Protein AF-A0A7S1KFF2-F1 (afdb_monomer_lite)

Structure (mmCIF, N/CA/C/O backbone):
data_AF-A0A7S1KFF2-F1
#
_entry.id   AF-A0A7S1KFF2-F1
#
loop_
_atom_site.group_PDB
_atom_site.id
_atom_site.type_symbol
_atom_site.label_atom_id
_atom_site.label_alt_id
_atom_site.label_comp_id
_atom_site.label_asym_id
_atom_site.label_entity_id
_atom_site.label_seq_id
_atom_site.pdbx_PDB_ins_code
_atom_site.Cartn_x
_atom_site.Cartn_y
_atom_site.Cartn_z
_atom_site.occupancy
_atom_site.B_iso_or_equiv
_atom_site.auth_seq_id
_atom_site.auth_comp_id
_atom_site.auth_asym_id
_atom_site.auth_atom_id
_atom_site.pdbx_PDB_model_num
ATOM 1 N N . MET A 1 1 ? -18.545 -2.124 16.166 1.00 55.09 1 MET A N 1
ATOM 2 C CA . MET A 1 1 ? -18.840 -0.678 16.087 1.00 55.09 1 MET A CA 1
ATOM 3 C C . MET A 1 1 ? -19.792 -0.501 14.922 1.00 55.09 1 MET A C 1
ATOM 5 O O . MET A 1 1 ? -19.422 -0.905 13.825 1.00 55.09 1 MET A O 1
ATOM 9 N N . ALA A 1 2 ? -21.016 -0.024 15.150 1.00 62.28 2 ALA A N 1
ATOM 10 C CA . ALA A 1 2 ? -21.881 0.356 14.038 1.00 62.28 2 ALA A CA 1
ATOM 11 C C . ALA A 1 2 ? -21.204 1.539 13.339 1.00 62.28 2 ALA A C 1
ATOM 13 O O . ALA A 1 2 ? -20.962 2.574 13.954 1.00 62.28 2 ALA A O 1
ATOM 14 N N . VAL A 1 3 ? -20.771 1.331 12.102 1.00 77.56 3 VAL A N 1
ATOM 15 C CA . VAL A 1 3 ? -20.076 2.357 11.328 1.00 77.56 3 VAL A CA 1
ATOM 16 C C . VAL A 1 3 ? -21.151 3.129 10.590 1.00 77.56 3 VAL A C 1
ATOM 18 O O . VAL A 1 3 ? -21.923 2.531 9.844 1.00 77.56 3 VAL A O 1
ATOM 21 N N . GLY A 1 4 ? -21.218 4.441 10.807 1.00 89.44 4 GLY A N 1
ATOM 22 C CA . GLY A 1 4 ? -22.130 5.287 10.044 1.00 89.44 4 GLY A CA 1
ATOM 23 C C . GLY A 1 4 ? -21.814 5.246 8.539 1.00 89.44 4 GLY A C 1
ATOM 24 O O . GLY A 1 4 ? -20.708 4.849 8.152 1.00 89.44 4 GLY A O 1
ATOM 25 N N . PRO A 1 5 ? -22.734 5.709 7.677 1.00 91.56 5 PRO A N 1
ATOM 26 C CA . PRO A 1 5 ? -22.557 5.696 6.221 1.00 91.56 5 PRO A CA 1
ATOM 27 C C . PRO A 1 5 ? -21.220 6.293 5.752 1.00 91.56 5 PRO A C 1
ATOM 29 O O . PRO A 1 5 ? -20.567 5.745 4.867 1.00 91.56 5 PRO A O 1
ATOM 32 N N . VAL A 1 6 ? -20.759 7.358 6.418 1.00 93.94 6 VAL A N 1
ATOM 33 C CA . VAL A 1 6 ? -19.469 8.017 6.149 1.00 93.94 6 VAL A CA 1
ATOM 34 C C . VAL A 1 6 ? -18.285 7.059 6.313 1.00 93.94 6 VAL A C 1
ATOM 36 O O . VAL A 1 6 ? -17.397 7.021 5.465 1.00 93.94 6 VAL A O 1
ATOM 39 N N . GLY A 1 7 ? -18.266 6.246 7.372 1.00 90.81 7 GLY A N 1
ATOM 40 C CA . GLY A 1 7 ? -17.160 5.318 7.608 1.00 90.81 7 GLY A CA 1
ATOM 41 C C . GLY A 1 7 ? -17.174 4.118 6.657 1.00 90.81 7 GLY A C 1
ATOM 42 O O . GLY A 1 7 ? -16.111 3.592 6.330 1.00 90.81 7 GLY A O 1
ATOM 43 N N . VAL A 1 8 ? -18.350 3.706 6.170 1.00 92.94 8 VAL A N 1
ATOM 44 C CA . VAL A 1 8 ? -18.461 2.680 5.119 1.00 92.94 8 VAL A CA 1
ATOM 45 C C . VAL A 1 8 ? -17.931 3.223 3.793 1.00 92.94 8 VAL A C 1
ATOM 47 O O . VAL A 1 8 ? -17.084 2.583 3.172 1.00 92.94 8 VAL A O 1
ATOM 50 N N . LEU A 1 9 ? -18.350 4.428 3.397 1.00 95.25 9 LEU A N 1
ATOM 51 C CA . LEU A 1 9 ? -17.848 5.091 2.190 1.00 95.25 9 LEU A CA 1
ATOM 52 C C . LEU A 1 9 ? -16.331 5.295 2.238 1.00 95.25 9 LEU A C 1
ATOM 54 O O . LEU A 1 9 ? -15.641 4.978 1.271 1.00 95.25 9 LEU A O 1
ATOM 58 N N . GLY A 1 10 ? -15.798 5.732 3.383 1.00 94.12 10 GLY A N 1
ATOM 59 C CA . GLY A 1 10 ? -14.356 5.880 3.580 1.00 94.12 10 GLY A CA 1
ATOM 60 C C . GLY A 1 10 ? -13.589 4.574 3.350 1.00 94.12 10 GLY A C 1
ATOM 61 O O . GLY A 1 10 ? -12.565 4.580 2.672 1.00 94.12 10 GLY A O 1
ATOM 62 N N . ARG A 1 11 ? -14.108 3.435 3.834 1.00 94.19 11 ARG A N 1
ATOM 63 C CA . ARG A 1 11 ? -13.509 2.111 3.576 1.00 94.19 11 ARG A CA 1
ATOM 64 C C . ARG A 1 11 ? -13.515 1.771 2.096 1.00 94.19 11 ARG A C 1
ATOM 66 O O . ARG A 1 11 ? -12.490 1.340 1.584 1.00 94.19 11 ARG A O 1
ATOM 73 N N . VAL A 1 12 ? -14.645 1.974 1.419 1.00 95.75 12 VAL A N 1
ATOM 74 C CA . VAL A 1 12 ? -14.791 1.660 -0.008 1.00 95.75 12 VAL A CA 1
ATOM 75 C C . VAL A 1 12 ? -13.818 2.489 -0.846 1.00 95.75 12 VAL A C 1
ATOM 77 O O . VAL A 1 12 ? -13.070 1.925 -1.641 1.00 95.75 12 VAL A O 1
ATOM 80 N N . PHE A 1 13 ? -13.760 3.804 -0.634 1.00 95.06 13 PHE A N 1
ATOM 81 C CA . PHE A 1 13 ? -12.833 4.676 -1.363 1.00 95.06 13 PHE A CA 1
ATOM 82 C C . PHE A 1 13 ? -11.371 4.391 -1.042 1.00 95.06 13 PHE A C 1
ATOM 84 O O . PHE A 1 13 ? -10.524 4.478 -1.928 1.00 95.06 13 PHE A O 1
ATOM 91 N N . PHE A 1 14 ? -11.067 4.004 0.194 1.00 95.44 14 PHE A N 1
ATOM 92 C CA . PHE A 1 14 ? -9.719 3.596 0.546 1.00 95.44 14 PHE A CA 1
ATOM 93 C C . PHE A 1 14 ? -9.308 2.316 -0.195 1.00 95.44 14 PHE A C 1
ATOM 95 O O . PHE A 1 14 ? -8.231 2.277 -0.778 1.00 95.44 14 PHE A O 1
ATOM 102 N N . ILE A 1 15 ? -10.156 1.280 -0.226 1.00 96.81 15 ILE A N 1
ATOM 103 C CA . ILE A 1 15 ? -9.784 -0.017 -0.820 1.00 96.81 15 ILE A CA 1
ATOM 104 C C . ILE A 1 15 ? -9.859 -0.043 -2.355 1.00 96.81 15 ILE A C 1
ATOM 106 O O . ILE A 1 15 ? -9.127 -0.808 -2.982 1.00 96.81 15 ILE A O 1
ATOM 110 N N . ILE A 1 16 ? -10.714 0.773 -2.985 1.00 95.88 16 ILE A N 1
ATOM 111 C CA . ILE A 1 16 ? -11.002 0.654 -4.426 1.00 95.88 16 ILE A CA 1
ATOM 112 C C . ILE A 1 16 ? -9.758 0.849 -5.300 1.00 95.88 16 ILE A C 1
ATOM 114 O O . ILE A 1 16 ? -9.568 0.119 -6.272 1.00 95.88 16 ILE A O 1
ATOM 118 N N . ILE A 1 17 ? -8.868 1.775 -4.929 1.00 92.06 17 ILE A N 1
ATOM 119 C CA . ILE A 1 17 ? -7.634 2.039 -5.682 1.00 92.06 17 ILE A CA 1
ATOM 120 C C . ILE A 1 17 ? -6.708 0.818 -5.698 1.00 92.06 17 ILE A C 1
ATOM 122 O O . ILE A 1 17 ? -6.030 0.561 -6.694 1.00 92.06 17 ILE A O 1
ATOM 126 N N . PHE A 1 18 ? -6.715 0.038 -4.618 1.00 94.81 18 PHE A N 1
ATOM 127 C CA . PHE A 1 18 ? -5.899 -1.157 -4.482 1.00 94.81 18 PHE A CA 1
ATOM 128 C C . PHE A 1 18 ? -6.503 -2.323 -5.248 1.00 94.81 18 PHE A C 1
ATOM 130 O O . PHE A 1 18 ? -5.780 -3.004 -5.968 1.00 94.81 18 PHE A O 1
ATOM 137 N N . ILE A 1 19 ? -7.823 -2.511 -5.159 1.00 95.44 19 ILE A N 1
ATOM 138 C CA . ILE A 1 19 ? -8.535 -3.552 -5.908 1.00 95.44 19 ILE A CA 1
ATOM 139 C C . ILE A 1 19 ? -8.348 -3.339 -7.412 1.00 95.44 19 ILE A C 1
ATOM 141 O O . ILE A 1 19 ? -7.907 -4.250 -8.108 1.00 95.44 19 ILE A O 1
ATOM 145 N N . LEU A 1 20 ? -8.609 -2.129 -7.918 1.00 94.69 20 LEU A N 1
ATOM 146 C CA . LEU A 1 20 ? -8.464 -1.820 -9.344 1.00 94.69 20 LEU A CA 1
ATOM 147 C C . LEU A 1 20 ? -7.014 -1.962 -9.820 1.00 94.69 20 LEU A C 1
ATOM 149 O O . LEU A 1 20 ? -6.760 -2.531 -10.884 1.00 94.69 20 LEU A O 1
ATOM 153 N N . GLY A 1 21 ? -6.055 -1.474 -9.026 1.00 90.94 21 GLY A N 1
ATOM 154 C CA . GLY A 1 21 ? -4.633 -1.619 -9.329 1.00 90.94 21 GLY A CA 1
ATOM 155 C C . GLY A 1 21 ? -4.199 -3.084 -9.400 1.00 90.94 21 GLY A C 1
ATOM 156 O O . GLY A 1 21 ? -3.460 -3.464 -10.307 1.00 90.94 21 GLY A O 1
ATOM 157 N N . ASN A 1 22 ? -4.701 -3.908 -8.483 1.00 91.75 22 ASN A N 1
ATOM 158 C CA . ASN A 1 22 ? -4.386 -5.326 -8.382 1.00 91.75 22 ASN A CA 1
ATOM 159 C C . ASN A 1 22 ? -5.016 -6.149 -9.517 1.00 91.75 22 ASN A C 1
ATOM 161 O O . ASN A 1 22 ? -4.310 -6.887 -10.200 1.00 91.75 22 ASN A O 1
ATOM 165 N N . VAL A 1 23 ? -6.302 -5.935 -9.820 1.00 94.12 23 VAL A N 1
ATOM 166 C CA . VAL A 1 23 ? -6.971 -6.560 -10.977 1.00 94.12 23 VAL A CA 1
ATOM 167 C C . VAL A 1 23 ? -6.211 -6.246 -12.264 1.00 94.12 23 VAL A C 1
ATOM 169 O O . VAL A 1 23 ? -5.877 -7.150 -13.028 1.00 94.12 23 VAL A O 1
ATOM 172 N N . ARG A 1 24 ? -5.843 -4.976 -12.477 1.00 92.81 24 ARG A N 1
ATOM 173 C CA . ARG A 1 24 ? -5.031 -4.579 -13.634 1.00 92.81 24 ARG A CA 1
ATOM 174 C C . ARG A 1 24 ? -3.664 -5.266 -13.646 1.00 92.81 24 ARG A C 1
ATOM 176 O O . ARG A 1 24 ? -3.203 -5.630 -14.723 1.00 92.81 24 ARG A O 1
ATOM 183 N N . SER A 1 25 ? -3.020 -5.410 -12.488 1.00 91.12 25 SER A N 1
ATOM 184 C CA . SER A 1 25 ? -1.715 -6.066 -12.350 1.00 91.12 25 SER A CA 1
ATOM 185 C C . SER A 1 25 ? -1.777 -7.528 -12.802 1.00 91.12 25 SER A C 1
ATOM 187 O O . SER A 1 25 ? -0.949 -7.964 -13.600 1.00 91.12 25 SER A O 1
ATOM 189 N N . LEU A 1 26 ? -2.807 -8.257 -12.367 1.00 92.62 26 LEU A N 1
ATOM 190 C CA . LEU A 1 26 ? -3.002 -9.665 -12.711 1.00 92.62 26 LEU A CA 1
ATOM 191 C C . LEU A 1 26 ? -3.427 -9.860 -14.172 1.00 92.62 26 LEU A C 1
ATOM 193 O O . LEU A 1 26 ? -2.918 -10.752 -14.842 1.00 92.62 26 LEU A O 1
ATOM 197 N N . MET A 1 27 ? -4.301 -8.995 -14.699 1.00 95.12 27 MET A N 1
ATOM 198 C CA . MET A 1 27 ? -4.707 -9.049 -16.111 1.00 95.12 27 MET A CA 1
ATOM 199 C C . MET A 1 27 ? -3.561 -8.720 -17.075 1.00 95.12 27 MET A C 1
ATOM 201 O O . MET A 1 27 ? -3.568 -9.165 -18.218 1.00 95.12 27 MET A O 1
ATOM 205 N N . LYS A 1 28 ? -2.586 -7.916 -16.636 1.00 94.06 28 LYS A N 1
ATOM 206 C CA . LYS A 1 28 ? -1.425 -7.497 -17.432 1.00 94.06 28 LYS A CA 1
ATOM 207 C C . LYS A 1 28 ? -0.144 -8.154 -16.928 1.00 94.06 28 LYS A C 1
ATOM 209 O O . LYS A 1 28 ? 0.844 -7.474 -16.672 1.00 94.06 28 LYS A O 1
ATOM 214 N N . TRP A 1 29 ? -0.183 -9.474 -16.791 1.00 92.81 29 TRP A N 1
ATOM 215 C CA . TRP A 1 29 ? 0.863 -10.273 -16.155 1.00 92.81 29 TRP A CA 1
ATOM 216 C C . TRP A 1 29 ? 2.283 -9.987 -16.666 1.00 92.81 29 TRP A C 1
ATOM 218 O O . TRP A 1 29 ? 3.159 -9.661 -15.868 1.00 92.81 29 TRP A O 1
ATOM 228 N N . GLU A 1 30 ? 2.505 -10.026 -17.984 1.00 91.44 30 GLU A N 1
ATOM 229 C CA . GLU A 1 30 ? 3.831 -9.779 -18.577 1.00 91.44 30 GLU A CA 1
ATOM 230 C C . GLU A 1 30 ? 4.365 -8.382 -18.240 1.00 91.44 30 GLU A C 1
ATOM 232 O O . GLU A 1 30 ? 5.521 -8.213 -17.854 1.00 91.44 30 GLU A O 1
ATOM 237 N N . LEU A 1 31 ? 3.497 -7.370 -18.313 1.00 89.88 31 LEU A N 1
ATOM 238 C CA . LEU A 1 31 ? 3.854 -6.002 -17.941 1.00 89.88 31 LEU A CA 1
ATOM 239 C C . LEU A 1 31 ? 4.181 -5.902 -16.449 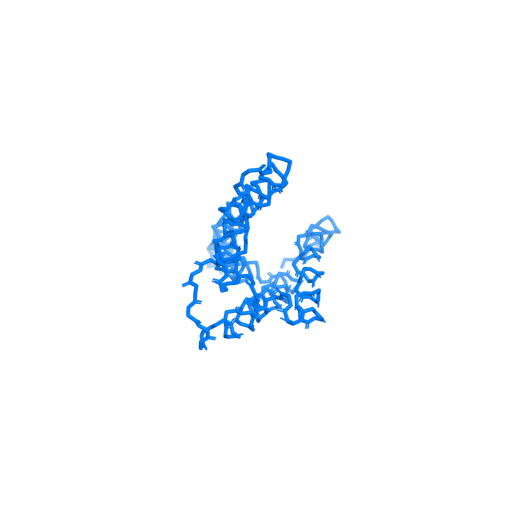1.00 89.88 31 LEU A C 1
ATOM 241 O O . LEU A 1 31 ? 5.101 -5.177 -16.084 1.00 89.88 31 LEU A O 1
ATOM 245 N N . SER A 1 32 ? 3.449 -6.622 -15.603 1.00 92.25 32 SER A N 1
ATOM 246 C CA . SER A 1 32 ? 3.619 -6.604 -14.150 1.00 92.25 32 SER A CA 1
ATOM 247 C C . SER A 1 32 ? 4.892 -7.304 -13.690 1.00 92.25 32 SER A C 1
ATOM 249 O O . SER A 1 32 ? 5.531 -6.796 -12.777 1.00 92.25 32 SER A O 1
ATOM 251 N N . ILE A 1 33 ? 5.299 -8.408 -14.327 1.00 93.25 33 ILE A N 1
ATOM 252 C CA . ILE A 1 33 ? 6.583 -9.076 -14.049 1.00 93.25 33 ILE A CA 1
ATOM 253 C C . ILE A 1 33 ? 7.765 -8.184 -14.430 1.00 93.25 33 ILE A C 1
ATOM 255 O O . ILE A 1 33 ? 8.764 -8.148 -13.717 1.00 93.25 33 ILE A O 1
ATOM 259 N N . ASN A 1 34 ? 7.650 -7.425 -15.520 1.00 90.19 34 ASN A N 1
ATOM 260 C CA . ASN A 1 34 ? 8.737 -6.562 -15.976 1.00 90.19 34 ASN A CA 1
ATOM 261 C C . ASN A 1 34 ? 9.052 -5.413 -15.008 1.00 90.19 34 ASN A C 1
ATOM 263 O O . ASN A 1 34 ? 10.154 -4.875 -15.048 1.00 90.19 34 ASN A O 1
ATOM 267 N N . GLN A 1 35 ? 8.125 -5.025 -14.131 1.00 89.44 35 GLN A N 1
ATOM 268 C CA . GLN A 1 35 ? 8.356 -3.932 -13.181 1.00 89.44 35 GLN A CA 1
ATOM 269 C C . GLN A 1 35 ? 9.400 -4.267 -12.103 1.00 89.44 35 GLN A C 1
ATOM 271 O O . GLN A 1 35 ? 10.415 -3.576 -12.053 1.00 89.44 35 GLN A O 1
ATOM 276 N N . PRO A 1 36 ? 9.245 -5.334 -11.292 1.00 89.75 36 PRO A N 1
ATOM 277 C CA . PRO A 1 36 ? 10.270 -5.718 -10.327 1.00 89.75 36 PRO A CA 1
ATOM 278 C C . PRO A 1 36 ? 11.611 -6.054 -10.997 1.00 89.75 36 PRO A C 1
ATOM 280 O O . PRO A 1 36 ? 12.649 -5.731 -10.426 1.00 89.75 36 PRO A O 1
ATOM 283 N N . LEU A 1 37 ? 11.615 -6.609 -12.217 1.00 90.19 37 LEU A N 1
ATOM 284 C CA . LEU A 1 37 ? 12.852 -6.830 -12.982 1.00 90.19 37 LEU A CA 1
ATOM 285 C C . LEU A 1 37 ? 13.616 -5.521 -13.237 1.00 90.19 37 LEU A C 1
ATOM 287 O O . LEU A 1 37 ? 14.821 -5.457 -13.004 1.00 90.19 37 LEU A O 1
ATOM 291 N N . LYS A 1 38 ? 12.919 -4.452 -13.651 1.00 86.00 38 LYS A N 1
ATOM 292 C CA . LYS A 1 38 ? 13.519 -3.115 -13.830 1.00 86.00 38 LYS A CA 1
ATOM 293 C C . LYS A 1 38 ? 14.058 -2.528 -12.529 1.00 86.00 38 LYS A C 1
ATOM 295 O O . LYS A 1 38 ? 15.011 -1.762 -12.557 1.00 86.00 38 LYS A O 1
ATOM 300 N N . ALA A 1 39 ? 13.466 -2.897 -11.396 1.00 86.00 39 ALA A N 1
ATOM 301 C CA . ALA A 1 39 ? 13.950 -2.515 -10.075 1.00 86.00 39 ALA A CA 1
ATOM 302 C C . ALA A 1 39 ? 15.116 -3.389 -9.566 1.00 86.00 39 ALA A C 1
ATOM 304 O O . ALA A 1 39 ? 15.515 -3.249 -8.412 1.00 86.00 39 ALA A O 1
ATOM 305 N N . GLY A 1 40 ? 15.657 -4.289 -10.396 1.00 86.56 40 GLY A N 1
ATOM 306 C CA . GLY A 1 40 ? 16.805 -5.133 -10.058 1.00 86.56 40 GLY A CA 1
ATOM 307 C C . GLY A 1 40 ? 16.456 -6.412 -9.295 1.00 86.56 40 GLY A C 1
ATOM 308 O O . GLY A 1 40 ? 17.351 -7.068 -8.766 1.00 86.56 40 GLY A O 1
ATOM 309 N N . VAL A 1 41 ? 15.176 -6.789 -9.218 1.00 89.38 41 VAL A N 1
ATOM 310 C CA . VAL A 1 41 ? 14.774 -8.071 -8.625 1.00 89.38 41 VAL A CA 1
ATOM 311 C C . VAL A 1 41 ? 15.199 -9.214 -9.559 1.00 89.38 41 VAL A C 1
ATOM 313 O O . VAL A 1 41 ? 14.870 -9.160 -10.746 1.00 89.38 41 VAL A O 1
ATOM 316 N N . PRO A 1 42 ? 15.866 -10.273 -9.056 1.00 93.44 42 PRO A N 1
ATOM 317 C CA . PRO A 1 42 ? 16.202 -11.437 -9.873 1.00 93.44 42 PRO A CA 1
ATOM 318 C C . PRO A 1 42 ? 14.960 -12.116 -10.460 1.00 93.44 42 PRO A C 1
ATOM 320 O O . PRO A 1 42 ? 13.891 -12.152 -9.839 1.00 93.44 42 PRO A O 1
ATOM 323 N N . ALA A 1 43 ? 15.104 -12.676 -11.662 1.00 94.19 43 ALA A N 1
ATOM 324 C CA . ALA A 1 43 ? 13.973 -13.165 -12.443 1.00 94.19 43 ALA A CA 1
ATOM 325 C C . ALA A 1 43 ? 13.191 -14.291 -11.760 1.00 94.19 43 ALA A C 1
ATOM 327 O O . ALA A 1 43 ? 11.966 -14.329 -11.884 1.00 94.19 43 ALA A O 1
ATOM 328 N N . GLU A 1 44 ? 13.853 -15.142 -10.971 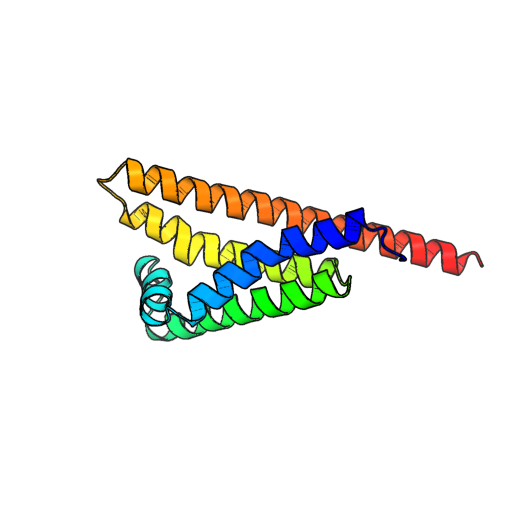1.00 95.19 44 GLU A N 1
ATOM 329 C CA . GLU A 1 44 ? 13.173 -16.184 -10.198 1.00 95.19 44 GLU A CA 1
ATOM 330 C C . GLU A 1 44 ? 12.187 -15.637 -9.146 1.00 95.19 44 GLU A C 1
ATOM 332 O O . GLU A 1 44 ? 11.205 -16.303 -8.819 1.00 95.19 44 GLU A O 1
ATOM 337 N N . TYR A 1 45 ? 12.393 -14.412 -8.642 1.00 94.00 45 TYR A N 1
ATOM 338 C CA . TYR A 1 45 ? 11.561 -13.820 -7.587 1.00 94.00 45 TYR A CA 1
ATOM 339 C C . TYR A 1 45 ? 10.474 -12.881 -8.122 1.00 94.00 45 TYR A C 1
ATOM 341 O O . TYR A 1 45 ? 9.513 -12.590 -7.405 1.00 94.00 45 TYR A O 1
ATOM 349 N N . ALA A 1 46 ? 10.578 -12.414 -9.370 1.00 93.44 46 ALA A N 1
ATOM 350 C CA . ALA A 1 46 ? 9.631 -11.456 -9.942 1.00 93.44 46 ALA A CA 1
ATOM 351 C C . ALA A 1 46 ? 8.162 -11.948 -9.915 1.00 93.44 46 ALA A C 1
ATOM 353 O O . ALA A 1 46 ? 7.306 -11.194 -9.436 1.00 93.44 46 ALA A O 1
ATOM 354 N N . PRO A 1 47 ? 7.834 -13.201 -10.305 1.00 94.81 47 PRO A N 1
ATOM 355 C CA . PRO A 1 47 ? 6.468 -13.721 -10.192 1.00 94.81 47 PRO A CA 1
ATOM 356 C C . PRO A 1 47 ? 5.957 -13.739 -8.746 1.00 94.81 47 PRO A C 1
ATOM 358 O O . PRO A 1 47 ? 4.810 -13.372 -8.484 1.00 94.81 47 PRO A O 1
ATOM 361 N N . ALA A 1 48 ? 6.816 -14.120 -7.795 1.00 95.56 48 ALA A N 1
ATOM 362 C CA . ALA A 1 48 ? 6.463 -14.191 -6.381 1.00 95.56 48 ALA A CA 1
ATOM 363 C C . ALA A 1 48 ? 6.160 -12.804 -5.796 1.00 95.56 48 ALA A C 1
ATOM 365 O O . ALA A 1 48 ? 5.218 -12.669 -5.018 1.00 95.56 48 ALA A O 1
ATOM 366 N N . ILE A 1 49 ? 6.886 -11.759 -6.208 1.00 94.75 49 ILE A N 1
ATOM 367 C CA . ILE A 1 49 ? 6.587 -10.376 -5.806 1.00 94.75 49 ILE A CA 1
ATOM 368 C C . ILE A 1 49 ? 5.226 -9.929 -6.348 1.00 94.75 49 ILE A C 1
ATOM 370 O O . ILE A 1 49 ? 4.426 -9.360 -5.600 1.00 94.75 49 ILE A O 1
ATOM 374 N N . VAL A 1 50 ? 4.928 -10.195 -7.623 1.00 95.06 50 VAL A N 1
ATOM 375 C CA . VAL A 1 50 ? 3.644 -9.804 -8.232 1.00 95.06 50 VAL A CA 1
ATOM 376 C C . VAL A 1 50 ? 2.476 -10.512 -7.539 1.00 95.06 50 VAL A C 1
ATOM 378 O O . VAL A 1 50 ? 1.511 -9.862 -7.140 1.00 95.06 50 VAL A O 1
ATOM 381 N N . VAL A 1 51 ? 2.573 -11.825 -7.317 1.00 95.94 51 VAL A N 1
ATOM 382 C CA . VAL A 1 51 ? 1.524 -12.588 -6.617 1.00 95.94 51 VAL A CA 1
ATOM 383 C C . VAL A 1 51 ? 1.437 -12.191 -5.147 1.00 95.94 51 VAL A C 1
ATOM 385 O O . VAL A 1 51 ? 0.343 -11.985 -4.634 1.00 95.94 51 VAL A O 1
ATOM 388 N N . GLY A 1 52 ? 2.567 -12.034 -4.459 1.00 95.94 52 GLY A N 1
ATOM 389 C CA . GLY A 1 52 ? 2.599 -11.663 -3.046 1.00 95.94 52 GLY A CA 1
ATOM 390 C C . GLY A 1 52 ? 1.970 -10.295 -2.796 1.00 95.94 52 GLY A C 1
ATOM 391 O O . GLY A 1 52 ? 1.140 -10.143 -1.900 1.00 95.94 52 GLY A O 1
ATOM 392 N N . THR A 1 53 ? 2.285 -9.305 -3.635 1.00 95.94 53 THR A N 1
ATOM 393 C CA . THR A 1 53 ? 1.648 -7.981 -3.570 1.00 95.94 53 THR A CA 1
ATOM 394 C C . THR A 1 53 ? 0.158 -8.048 -3.908 1.00 95.94 53 THR A C 1
ATOM 396 O O . THR A 1 53 ? -0.640 -7.388 -3.240 1.00 95.94 53 THR A O 1
ATOM 399 N N . ALA A 1 54 ? -0.247 -8.898 -4.856 1.00 95.81 54 ALA A N 1
ATOM 400 C CA . ALA A 1 54 ? -1.655 -9.140 -5.149 1.00 95.81 54 ALA A CA 1
ATOM 401 C C . ALA A 1 54 ? -2.408 -9.748 -3.953 1.00 95.81 54 ALA A C 1
ATOM 403 O O . ALA A 1 54 ? -3.493 -9.283 -3.598 1.00 95.81 54 ALA A O 1
ATOM 404 N N . VAL A 1 55 ? -1.823 -10.743 -3.286 1.00 97.12 55 VAL A N 1
ATOM 405 C CA . VAL A 1 55 ? -2.406 -11.374 -2.096 1.00 97.12 55 VAL A CA 1
ATOM 406 C C . VAL A 1 55 ? -2.518 -10.368 -0.951 1.00 97.12 55 VAL A C 1
ATOM 408 O O . VAL A 1 55 ? -3.585 -10.249 -0.352 1.00 97.12 55 VAL A O 1
ATOM 411 N N . LEU A 1 56 ? -1.466 -9.587 -0.682 1.00 97.81 56 LEU A N 1
ATOM 412 C CA . LEU A 1 56 ? -1.480 -8.558 0.363 1.00 97.81 56 LEU A CA 1
ATOM 413 C C . LEU A 1 56 ? -2.564 -7.503 0.121 1.00 97.81 56 LEU A C 1
ATOM 415 O O . LEU A 1 56 ? -3.310 -7.171 1.041 1.00 97.81 56 LEU A O 1
ATOM 419 N N . ALA A 1 57 ? -2.687 -6.996 -1.109 1.00 97.12 57 ALA A N 1
ATOM 420 C CA . ALA A 1 57 ? -3.709 -6.010 -1.446 1.00 97.12 57 ALA A CA 1
ATOM 421 C C . ALA A 1 57 ? -5.130 -6.589 -1.340 1.00 97.12 57 ALA A C 1
ATOM 423 O O . ALA A 1 57 ? -6.043 -5.907 -0.869 1.00 97.12 57 ALA A O 1
ATOM 424 N N . PHE A 1 58 ? -5.328 -7.848 -1.737 1.00 96.69 58 PHE A N 1
ATOM 425 C CA . PHE A 1 58 ? -6.624 -8.516 -1.632 1.00 96.69 58 PHE A CA 1
ATOM 426 C C . PHE A 1 58 ? -7.025 -8.773 -0.173 1.00 96.69 58 PHE A C 1
ATOM 428 O O . PHE A 1 58 ? -8.107 -8.364 0.249 1.00 96.69 58 PHE A O 1
ATOM 435 N N . LEU A 1 59 ? -6.137 -9.367 0.631 1.00 97.81 59 LEU A N 1
ATOM 436 C CA . LEU A 1 59 ? -6.382 -9.595 2.058 1.00 97.81 59 LEU A CA 1
ATOM 437 C C . LEU A 1 59 ? -6.578 -8.274 2.811 1.00 97.81 59 LEU A C 1
ATOM 439 O O . LEU A 1 59 ? -7.515 -8.150 3.599 1.00 97.81 59 LEU A O 1
ATOM 443 N N . GLY A 1 60 ? -5.763 -7.260 2.506 1.00 97.75 60 GLY A N 1
ATOM 444 C CA . GLY A 1 60 ? -5.915 -5.911 3.045 1.00 97.75 60 GLY A CA 1
ATOM 445 C C . GLY A 1 60 ? -7.292 -5.314 2.745 1.00 97.75 60 GLY A C 1
ATOM 446 O O . GLY A 1 60 ? -7.949 -4.788 3.648 1.00 97.75 60 GLY A O 1
ATOM 447 N N . SER A 1 61 ? -7.767 -5.466 1.503 1.00 97.25 61 SER A N 1
ATOM 448 C CA . SER A 1 61 ? -9.104 -5.031 1.075 1.00 97.25 61 SER A CA 1
ATOM 449 C C . SER A 1 61 ? -10.206 -5.701 1.887 1.00 97.25 61 SER A C 1
ATOM 451 O O . SER A 1 61 ? -11.076 -5.012 2.420 1.00 97.25 61 SER A O 1
ATOM 453 N N . LEU A 1 62 ? -10.157 -7.031 2.013 1.00 96.94 62 LEU A N 1
ATOM 454 C CA . LEU A 1 62 ? -11.154 -7.802 2.754 1.00 96.94 62 LEU A CA 1
ATOM 455 C C . LEU A 1 62 ? -11.177 -7.417 4.234 1.00 96.94 62 LEU A C 1
ATOM 457 O O . LEU A 1 62 ? -12.246 -7.159 4.787 1.00 96.94 62 LEU A O 1
ATOM 461 N N . CYS A 1 63 ? -10.008 -7.315 4.870 1.00 97.06 63 CYS A N 1
ATOM 462 C CA . CYS A 1 63 ? -9.911 -6.906 6.266 1.00 97.06 63 CYS A CA 1
ATOM 463 C C . CYS A 1 63 ? -10.560 -5.536 6.495 1.00 97.06 63 CYS A C 1
ATOM 465 O O . CYS A 1 63 ? -11.407 -5.410 7.378 1.00 97.06 63 CYS A O 1
ATOM 467 N N . ILE A 1 64 ? -10.222 -4.523 5.691 1.00 96.19 64 ILE A N 1
ATOM 468 C CA . ILE A 1 64 ? -10.789 -3.175 5.854 1.00 96.19 64 ILE A CA 1
ATOM 469 C C . ILE A 1 64 ? -12.291 -3.155 5.566 1.00 96.19 64 ILE A C 1
ATOM 471 O O . ILE A 1 64 ? -13.043 -2.534 6.323 1.00 96.19 64 ILE A O 1
ATOM 475 N N . LEU A 1 65 ? -12.746 -3.867 4.531 1.00 94.62 65 LEU A N 1
ATOM 476 C CA . LEU A 1 65 ? -14.161 -3.954 4.174 1.00 94.62 65 LEU A CA 1
ATOM 477 C C . LEU A 1 65 ? -15.000 -4.506 5.338 1.00 94.62 65 LEU A C 1
ATOM 479 O O . LEU A 1 65 ? -15.982 -3.881 5.743 1.00 94.62 65 LEU A O 1
ATOM 483 N N . PHE A 1 66 ? -14.548 -5.601 5.959 1.00 93.31 66 PHE A N 1
ATOM 484 C CA . PHE A 1 66 ? -15.199 -6.212 7.125 1.00 93.31 66 PHE A CA 1
ATOM 485 C C . PHE A 1 66 ? -14.870 -5.523 8.463 1.00 93.31 66 PHE A C 1
ATOM 487 O O . PHE A 1 66 ? -15.280 -5.982 9.529 1.00 93.31 66 PHE A O 1
ATOM 494 N N . GLY A 1 67 ? -14.162 -4.390 8.439 1.00 90.88 67 GLY A N 1
ATOM 495 C CA . GLY A 1 67 ? -13.897 -3.558 9.614 1.00 90.88 67 GLY A CA 1
ATOM 496 C C . GLY A 1 67 ? -12.733 -3.998 10.496 1.00 90.88 67 GLY A C 1
ATOM 497 O O . GLY A 1 67 ? -12.559 -3.452 11.583 1.00 90.88 67 GLY A O 1
ATOM 498 N N . GLN A 1 68 ? -11.907 -4.930 10.033 1.00 94.00 68 GLN A N 1
ATOM 499 C CA . GLN A 1 68 ? -10.629 -5.275 10.645 1.00 94.00 68 GLN A CA 1
ATOM 500 C C . GLN A 1 68 ? -9.546 -4.287 10.184 1.00 94.00 68 GLN A C 1
ATOM 502 O O . GLN A 1 68 ? -8.684 -4.612 9.366 1.00 94.00 68 GLN A O 1
ATOM 507 N N . MET A 1 69 ? -9.599 -3.062 10.719 1.00 94.00 69 MET A N 1
ATOM 508 C CA . MET A 1 69 ? -8.736 -1.957 10.279 1.00 94.00 69 MET A CA 1
ATOM 509 C C . MET A 1 69 ? -7.248 -2.232 10.484 1.00 94.00 69 MET A C 1
ATOM 511 O O . MET A 1 69 ? -6.482 -2.116 9.535 1.00 94.00 69 MET A O 1
ATOM 515 N N . LYS A 1 70 ? -6.830 -2.647 11.686 1.00 95.62 70 LYS A N 1
ATOM 516 C CA . LYS A 1 70 ? -5.415 -2.905 11.987 1.00 95.62 70 LYS A CA 1
ATOM 517 C C . LYS A 1 70 ? -4.745 -3.933 11.060 1.00 95.62 70 LYS A C 1
ATOM 519 O O . LYS A 1 70 ? -3.739 -3.579 10.449 1.00 95.62 70 LYS A O 1
ATOM 524 N N . PRO A 1 71 ? -5.233 -5.185 10.932 1.00 96.75 71 PRO A N 1
ATOM 525 C CA . PRO A 1 71 ? -4.579 -6.158 10.056 1.00 96.75 71 PRO A CA 1
ATOM 526 C C . PRO A 1 71 ? -4.672 -5.756 8.579 1.00 96.75 71 PRO A C 1
ATOM 528 O O . PRO A 1 71 ? -3.716 -5.966 7.836 1.00 96.75 71 PRO A O 1
ATOM 531 N N . GLY A 1 72 ? -5.770 -5.116 8.160 1.00 97.12 72 GLY A N 1
ATOM 532 C CA . GLY A 1 72 ? -5.913 -4.638 6.788 1.00 97.12 72 GLY A CA 1
ATOM 533 C C . GLY A 1 72 ? -4.916 -3.534 6.437 1.00 97.12 72 GLY A C 1
ATOM 534 O O . GLY A 1 72 ? -4.229 -3.617 5.421 1.00 97.12 72 GLY A O 1
ATOM 535 N N . ALA A 1 73 ? -4.769 -2.543 7.318 1.00 97.50 73 ALA A N 1
ATOM 536 C CA . ALA A 1 73 ? -3.786 -1.476 7.178 1.00 97.50 73 ALA A CA 1
ATOM 537 C C . ALA A 1 73 ? -2.345 -2.007 7.234 1.00 97.50 73 ALA A C 1
ATOM 539 O O . ALA A 1 73 ? -1.510 -1.561 6.457 1.00 97.50 73 ALA A O 1
ATOM 540 N N . ALA A 1 74 ? -2.052 -3.008 8.072 1.00 97.75 74 ALA A N 1
ATOM 541 C CA . ALA A 1 74 ? -0.737 -3.650 8.095 1.00 97.75 74 ALA A CA 1
ATOM 542 C C . ALA A 1 74 ? -0.397 -4.343 6.761 1.00 97.75 74 ALA A C 1
ATOM 544 O O . ALA A 1 74 ? 0.715 -4.178 6.257 1.00 97.75 74 ALA A O 1
ATOM 545 N N . CYS A 1 75 ? -1.357 -5.055 6.153 1.00 97.88 75 CYS A N 1
ATOM 546 C CA . CYS A 1 75 ? -1.177 -5.642 4.820 1.00 97.88 75 CYS A CA 1
ATOM 547 C C . CYS A 1 75 ? -0.866 -4.561 3.779 1.00 97.88 75 CYS A C 1
ATOM 549 O O . CYS A 1 75 ? 0.059 -4.717 2.981 1.00 97.88 75 CYS A O 1
ATOM 551 N N . TYR A 1 76 ? -1.599 -3.444 3.821 1.00 98.12 76 TYR A N 1
ATOM 552 C CA . TYR A 1 76 ? -1.371 -2.335 2.903 1.00 98.12 76 TYR A CA 1
ATOM 553 C C . TYR A 1 76 ? -0.044 -1.625 3.112 1.00 98.12 76 TYR A C 1
ATOM 555 O O . TYR A 1 76 ? 0.584 -1.277 2.120 1.00 98.12 76 TYR A O 1
ATOM 563 N N . THR A 1 77 ? 0.428 -1.463 4.346 1.00 98.19 77 THR A N 1
ATOM 564 C CA . THR A 1 77 ? 1.761 -0.911 4.613 1.00 98.19 77 THR A CA 1
ATOM 565 C C . THR A 1 77 ? 2.840 -1.729 3.906 1.00 98.19 77 THR A C 1
ATOM 567 O O . THR A 1 77 ? 3.647 -1.169 3.168 1.00 98.19 77 THR A O 1
ATOM 570 N N . VAL A 1 78 ? 2.825 -3.057 4.070 1.00 97.94 78 VAL A N 1
ATOM 571 C CA . VAL A 1 78 ? 3.810 -3.943 3.426 1.00 97.94 78 VAL A CA 1
ATOM 572 C C . VAL A 1 78 ? 3.669 -3.895 1.902 1.00 97.94 78 VAL A C 1
ATOM 574 O O . VAL A 1 78 ? 4.657 -3.698 1.197 1.00 97.94 78 VAL A O 1
ATOM 577 N N . PHE A 1 79 ? 2.440 -3.998 1.390 1.00 97.19 79 PHE A N 1
ATOM 578 C CA . PHE A 1 79 ? 2.147 -3.888 -0.040 1.00 97.19 79 PHE A CA 1
ATOM 579 C C . PHE A 1 79 ? 2.666 -2.573 -0.647 1.00 97.19 79 PHE A C 1
ATOM 581 O O . PHE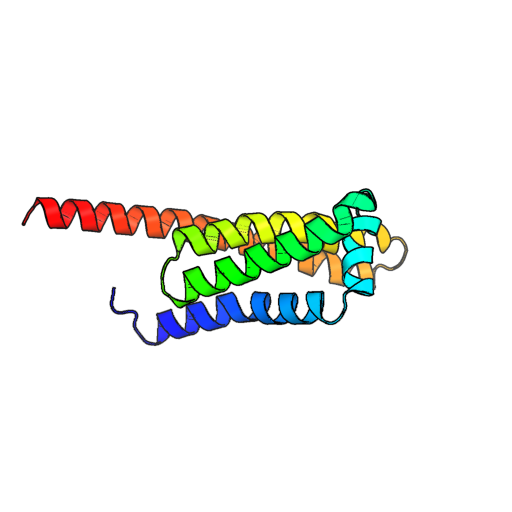 A 1 79 ? 3.345 -2.590 -1.673 1.00 97.19 79 PHE A O 1
ATOM 588 N N . LEU A 1 80 ? 2.361 -1.437 -0.018 1.00 97.19 80 LEU A N 1
ATOM 589 C CA . LEU A 1 80 ? 2.701 -0.102 -0.505 1.00 97.19 80 LEU A CA 1
ATOM 590 C C . LEU A 1 80 ? 4.207 0.134 -0.523 1.00 97.19 80 LEU A C 1
ATOM 592 O O . LEU A 1 80 ? 4.690 0.781 -1.450 1.00 97.19 80 LEU A O 1
ATOM 596 N N . ILE A 1 81 ? 4.934 -0.389 0.469 1.00 96.00 81 ILE A N 1
ATOM 597 C CA . ILE A 1 81 ? 6.397 -0.332 0.506 1.00 96.00 81 ILE A CA 1
ATOM 598 C C . ILE A 1 81 ? 6.960 -1.141 -0.662 1.00 96.00 81 ILE A C 1
ATOM 600 O O . ILE A 1 81 ? 7.701 -0.594 -1.476 1.00 96.00 81 ILE A O 1
ATOM 604 N N . ILE A 1 82 ? 6.553 -2.407 -0.808 1.00 94.62 82 ILE A N 1
ATOM 605 C CA . ILE A 1 82 ? 7.061 -3.273 -1.881 1.00 94.62 82 ILE A CA 1
ATOM 606 C C . ILE A 1 82 ? 6.775 -2.652 -3.251 1.00 94.62 82 ILE A C 1
ATOM 608 O O . ILE A 1 82 ? 7.695 -2.492 -4.047 1.00 94.62 82 ILE A O 1
ATOM 612 N N . VAL A 1 83 ? 5.533 -2.252 -3.534 1.00 93.81 83 VAL A N 1
ATOM 613 C CA . VAL A 1 83 ? 5.156 -1.649 -4.826 1.00 93.81 83 VAL A CA 1
ATOM 614 C C . VAL A 1 83 ? 5.777 -0.262 -5.010 1.00 93.81 83 VAL A C 1
ATOM 616 O O . VAL A 1 83 ? 6.180 0.096 -6.114 1.00 93.81 83 VAL A O 1
ATOM 619 N N . GLY A 1 84 ? 5.893 0.526 -3.942 1.00 92.88 84 GLY A N 1
ATOM 620 C CA . GLY A 1 84 ? 6.559 1.827 -3.970 1.00 92.88 84 GLY A CA 1
ATOM 621 C C . GLY A 1 84 ? 7.990 1.718 -4.490 1.00 92.88 84 GLY A C 1
ATOM 622 O O . GLY A 1 84 ? 8.358 2.466 -5.391 1.00 92.88 84 GLY A O 1
ATOM 623 N N . PHE A 1 85 ? 8.750 0.737 -4.002 1.00 91.00 85 PHE A N 1
ATOM 624 C CA . PHE A 1 85 ? 10.123 0.495 -4.446 1.00 91.00 85 PHE A CA 1
ATOM 625 C C . PHE A 1 85 ? 10.200 -0.245 -5.788 1.00 91.00 85 PHE A C 1
ATOM 627 O O . PHE A 1 85 ? 10.821 0.241 -6.729 1.00 91.00 85 PHE A O 1
ATOM 634 N N . THR A 1 86 ? 9.549 -1.403 -5.901 1.00 89.75 86 THR A N 1
ATOM 635 C CA . THR A 1 86 ? 9.725 -2.314 -7.051 1.00 89.75 86 THR A CA 1
ATOM 636 C C . THR A 1 86 ? 9.066 -1.836 -8.339 1.00 89.75 86 THR A C 1
ATOM 638 O O . THR A 1 86 ? 9.465 -2.255 -9.417 1.00 89.75 86 THR A O 1
ATOM 641 N N . LYS A 1 87 ? 8.050 -0.975 -8.248 1.00 89.06 87 LYS A N 1
ATOM 642 C CA . LYS A 1 87 ? 7.336 -0.444 -9.412 1.00 89.06 87 LYS A CA 1
ATOM 643 C C . LYS A 1 87 ? 7.635 1.027 -9.603 1.00 89.06 87 LYS A C 1
ATOM 645 O O . LYS A 1 87 ? 8.206 1.405 -10.612 1.00 89.06 87 LYS A O 1
ATOM 650 N N . HIS A 1 88 ? 7.244 1.861 -8.645 1.00 89.75 88 HIS A N 1
ATOM 651 C CA . HIS A 1 88 ? 7.268 3.304 -8.863 1.00 89.75 88 HIS A CA 1
ATOM 652 C C . HIS A 1 88 ? 8.687 3.864 -8.797 1.00 89.75 88 HIS A C 1
ATOM 654 O O . HIS A 1 88 ? 9.098 4.581 -9.696 1.00 89.75 88 HIS A O 1
ATOM 660 N N . TYR A 1 89 ? 9.478 3.500 -7.793 1.00 88.06 89 TYR A N 1
ATOM 661 C CA . TYR A 1 89 ? 10.858 3.967 -7.734 1.00 88.06 89 TYR A CA 1
ATOM 662 C C . TYR A 1 89 ? 11.714 3.370 -8.864 1.00 88.06 89 TYR A C 1
ATOM 664 O O . TYR A 1 89 ? 12.468 4.099 -9.500 1.00 88.06 89 TYR A O 1
ATOM 672 N N . GLY A 1 90 ? 11.524 2.087 -9.196 1.00 83.69 90 GLY A N 1
ATOM 673 C CA . GLY A 1 90 ? 12.154 1.467 -10.368 1.00 83.69 90 GLY A CA 1
ATOM 674 C C . GLY A 1 90 ? 11.809 2.169 -11.689 1.00 83.69 90 GLY A C 1
ATOM 675 O O . GLY A 1 90 ? 12.707 2.499 -12.460 1.00 83.69 90 GLY A O 1
ATOM 676 N N . ASP A 1 91 ? 10.529 2.473 -11.929 1.00 86.19 91 ASP A N 1
ATOM 677 C CA . ASP A 1 91 ? 10.090 3.217 -13.119 1.00 86.19 91 ASP A CA 1
ATOM 678 C C . ASP A 1 91 ? 10.664 4.653 -13.142 1.00 86.19 91 ASP A C 1
ATOM 680 O O . ASP A 1 91 ? 10.924 5.183 -14.219 1.00 86.19 91 ASP A O 1
ATOM 684 N N . TYR A 1 92 ? 10.896 5.278 -11.978 1.00 87.50 92 TYR A N 1
ATOM 685 C CA . TYR A 1 92 ? 11.493 6.616 -11.877 1.00 87.50 92 TYR A CA 1
ATOM 686 C C . TYR A 1 92 ? 12.967 6.596 -12.290 1.00 87.50 92 TYR A C 1
ATOM 688 O O . TYR A 1 92 ? 13.398 7.453 -13.060 1.00 87.50 92 TYR A O 1
ATOM 696 N N . LEU A 1 93 ? 13.719 5.597 -11.816 1.00 84.62 93 LEU A N 1
ATOM 697 C CA . LEU A 1 93 ? 15.112 5.390 -12.216 1.00 84.62 93 LEU A CA 1
ATOM 698 C C . LEU A 1 93 ? 15.219 5.067 -13.713 1.00 84.62 93 LEU A C 1
ATOM 700 O O . LEU A 1 93 ? 16.105 5.574 -14.387 1.00 84.62 93 LEU A O 1
ATOM 704 N N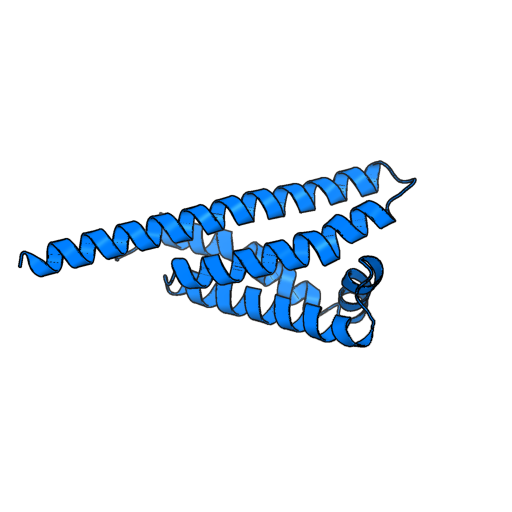 . ALA A 1 94 ? 14.285 4.278 -14.250 1.00 85.12 94 ALA A N 1
ATOM 705 C CA . ALA A 1 94 ? 14.260 3.912 -15.666 1.00 85.12 94 ALA A CA 1
ATOM 706 C C . ALA A 1 94 ? 13.805 5.045 -16.608 1.00 85.12 94 ALA A C 1
ATOM 708 O O . ALA A 1 94 ? 13.935 4.908 -17.822 1.00 85.12 94 ALA A O 1
ATOM 709 N N . ALA A 1 95 ? 13.249 6.137 -16.077 1.00 87.25 95 ALA A N 1
ATOM 710 C CA . ALA A 1 95 ? 12.775 7.290 -16.845 1.00 87.25 95 ALA A CA 1
ATOM 711 C C . ALA A 1 95 ? 13.860 8.365 -17.063 1.00 87.25 95 ALA A C 1
ATOM 713 O O . ALA A 1 95 ? 13.547 9.512 -17.380 1.00 87.25 95 ALA A O 1
ATOM 714 N N . GLU A 1 96 ? 15.135 8.031 -16.855 1.00 83.00 96 GLU A N 1
ATOM 715 C CA . GLU A 1 96 ? 16.249 8.951 -17.083 1.00 83.00 96 GLU A CA 1
ATOM 716 C C . GLU A 1 96 ? 16.232 9.495 -18.525 1.00 83.00 96 GLU A C 1
ATOM 718 O O . GLU A 1 96 ? 16.181 8.741 -19.494 1.00 83.00 96 GLU A O 1
ATOM 723 N N . GLY A 1 97 ? 16.231 10.825 -18.665 1.00 87.25 97 GLY A N 1
ATOM 724 C CA . GLY A 1 97 ? 16.140 11.505 -19.962 1.00 87.25 97 GLY A CA 1
ATOM 725 C C . GLY A 1 97 ? 14.725 11.898 -20.406 1.00 87.25 97 GLY A C 1
ATOM 726 O O . GLY A 1 97 ? 14.603 12.664 -21.360 1.00 87.25 97 GLY A O 1
ATOM 727 N N . ASP A 1 98 ? 13.672 11.475 -19.695 1.00 92.31 98 ASP A N 1
ATOM 728 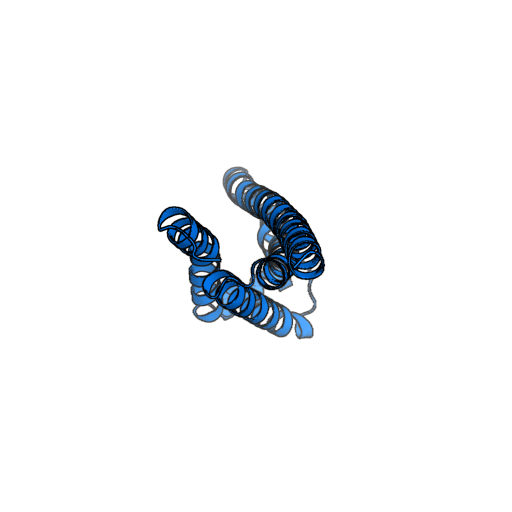C CA . ASP A 1 98 ? 12.296 11.956 -19.888 1.00 92.31 98 ASP A CA 1
ATOM 729 C C . ASP A 1 98 ? 11.762 12.620 -18.599 1.00 92.31 98 ASP A C 1
ATOM 731 O O . ASP A 1 98 ? 11.208 11.953 -17.713 1.00 92.31 98 ASP A O 1
ATOM 735 N N . PRO A 1 99 ? 11.882 13.959 -18.482 1.00 92.06 99 PRO A N 1
ATOM 736 C CA . PRO A 1 99 ? 11.409 14.690 -17.311 1.00 92.06 99 PRO A CA 1
ATOM 737 C C . PRO A 1 99 ? 9.913 14.496 -17.039 1.00 92.06 99 PRO A C 1
ATOM 739 O O . PRO A 1 99 ? 9.497 14.447 -15.882 1.00 92.06 99 PRO A O 1
ATOM 742 N N . GLN A 1 100 ? 9.083 14.367 -18.079 1.00 93.38 100 GLN A N 1
ATOM 743 C CA . GLN A 1 100 ? 7.640 14.205 -17.911 1.00 93.38 100 GLN A CA 1
ATOM 744 C C . GLN A 1 100 ? 7.317 12.844 -17.286 1.00 93.38 100 GLN A C 1
ATOM 746 O O . GLN A 1 100 ? 6.487 12.756 -16.371 1.00 93.38 100 GLN A O 1
ATOM 751 N N . GLN A 1 101 ? 7.993 11.787 -17.734 1.00 90.69 101 GLN A N 1
ATOM 752 C CA . GLN A 1 101 ? 7.830 10.455 -17.166 1.00 90.69 101 GLN A CA 1
ATOM 753 C C . GLN A 1 101 ? 8.360 10.378 -15.723 1.00 90.69 101 GLN A C 1
ATOM 755 O O . GLN A 1 101 ? 7.715 9.756 -14.868 1.00 90.69 101 GLN A O 1
ATOM 760 N N . GLN A 1 102 ? 9.464 11.064 -15.407 1.00 92.31 102 GLN A N 1
ATOM 761 C CA . GLN A 1 102 ? 9.970 11.176 -14.033 1.00 92.31 102 GLN A CA 1
ATOM 762 C C . GLN A 1 102 ? 8.961 11.860 -13.103 1.00 92.31 102 GLN A C 1
ATOM 764 O O . GLN A 1 102 ? 8.660 11.324 -12.031 1.00 92.31 102 GLN A O 1
ATOM 769 N N . TRP A 1 103 ? 8.364 12.982 -13.527 1.00 92.88 103 TRP A N 1
ATOM 770 C CA . TRP A 1 103 ? 7.331 13.687 -12.757 1.00 92.88 103 TRP A CA 1
ATOM 771 C C . TRP A 1 103 ? 6.094 12.825 -12.499 1.00 92.88 103 TRP A C 1
ATOM 773 O O . TRP A 1 103 ? 5.594 12.761 -11.374 1.00 92.88 103 TRP A O 1
ATOM 783 N N . MET A 1 104 ? 5.606 12.117 -13.517 1.00 92.19 104 MET A N 1
ATOM 784 C CA . MET A 1 104 ? 4.459 11.224 -13.349 1.00 92.19 104 MET A CA 1
ATOM 785 C C . MET A 1 104 ? 4.758 10.108 -12.341 1.00 92.19 104 MET A C 1
ATOM 787 O O . MET A 1 104 ? 3.899 9.721 -11.544 1.00 92.19 104 MET A O 1
ATOM 791 N N . THR A 1 105 ? 5.985 9.595 -12.356 1.00 91.31 105 THR A N 1
ATOM 792 C CA . THR A 1 105 ? 6.362 8.448 -11.537 1.00 91.31 105 THR A CA 1
ATOM 793 C C . THR A 1 105 ? 6.648 8.836 -10.088 1.00 91.31 105 THR A C 1
ATOM 795 O O . THR A 1 105 ? 6.180 8.150 -9.174 1.00 91.31 105 THR A O 1
ATOM 798 N N . ILE A 1 106 ? 7.314 9.971 -9.843 1.00 92.81 106 ILE A N 1
ATOM 799 C CA . ILE A 1 106 ? 7.563 10.451 -8.476 1.00 92.81 106 ILE A CA 1
ATOM 800 C C . ILE A 1 106 ? 6.254 10.759 -7.738 1.00 92.81 106 ILE A C 1
ATOM 802 O O . ILE A 1 106 ? 6.127 10.448 -6.555 1.00 92.81 106 ILE A O 1
ATOM 806 N N . VAL A 1 107 ? 5.224 11.250 -8.441 1.00 95.00 107 VAL A N 1
ATOM 807 C CA . VAL A 1 107 ? 3.879 11.437 -7.867 1.00 95.00 107 VAL A CA 1
ATOM 808 C C . VAL A 1 107 ? 3.312 10.118 -7.337 1.00 95.00 107 VAL A C 1
ATOM 810 O O . VAL A 1 107 ? 2.702 10.095 -6.267 1.00 95.00 107 VAL A O 1
ATOM 813 N N . GLN A 1 108 ? 3.539 8.998 -8.028 1.00 93.38 108 GLN A N 1
ATOM 814 C CA . GLN A 1 108 ? 3.083 7.688 -7.557 1.00 93.38 108 GLN A CA 1
ATOM 815 C C . GLN A 1 108 ? 3.855 7.210 -6.322 1.00 93.38 108 GLN A C 1
ATOM 817 O O . GLN A 1 108 ? 3.242 6.645 -5.413 1.00 93.38 108 GLN A O 1
ATOM 822 N N . VAL A 1 109 ? 5.167 7.472 -6.256 1.00 93.56 109 VAL A N 1
ATOM 823 C CA . VAL A 1 109 ? 5.985 7.194 -5.063 1.00 93.56 109 VAL A CA 1
ATOM 824 C C . VAL A 1 109 ? 5.465 7.998 -3.870 1.00 93.56 109 VAL A C 1
ATOM 826 O O . VAL A 1 109 ? 5.151 7.416 -2.832 1.00 93.56 109 VAL A O 1
ATOM 829 N N . CYS A 1 110 ? 5.287 9.314 -4.029 1.00 95.56 110 CYS A N 1
ATOM 830 C CA . CYS A 1 110 ? 4.778 10.189 -2.972 1.00 95.56 110 CYS A CA 1
ATOM 831 C C . CYS A 1 110 ? 3.369 9.790 -2.521 1.00 95.56 110 CYS A C 1
ATOM 833 O O . CYS A 1 110 ? 3.091 9.751 -1.323 1.00 95.56 110 CYS A O 1
ATOM 835 N N . LYS A 1 111 ? 2.488 9.424 -3.461 1.00 95.19 111 LYS A N 1
ATOM 836 C CA . LYS A 1 111 ? 1.155 8.892 -3.153 1.00 95.19 111 LYS A CA 1
ATOM 837 C C . LYS A 1 111 ? 1.250 7.631 -2.292 1.00 95.19 111 LYS A C 1
ATOM 839 O O . LYS A 1 111 ? 0.559 7.537 -1.281 1.00 95.19 111 LYS A O 1
ATOM 844 N N . ASN A 1 112 ? 2.101 6.669 -2.655 1.00 95.50 112 ASN A N 1
ATOM 845 C CA . ASN A 1 112 ? 2.267 5.453 -1.859 1.00 95.50 112 ASN A CA 1
ATOM 846 C C . ASN A 1 112 ? 2.833 5.755 -0.467 1.00 95.50 112 ASN A C 1
ATOM 848 O O . ASN A 1 112 ? 2.350 5.187 0.508 1.00 95.50 112 ASN A O 1
ATOM 852 N N . LEU A 1 113 ? 3.793 6.676 -0.355 1.00 96.38 113 LEU A N 1
ATOM 853 C CA . LEU A 1 113 ? 4.355 7.091 0.930 1.00 96.38 113 LEU A CA 1
ATOM 854 C C . LEU A 1 113 ? 3.295 7.742 1.836 1.00 96.38 113 LEU A C 1
ATOM 856 O O . LEU A 1 113 ? 3.191 7.399 3.014 1.00 96.38 113 LEU A O 1
ATOM 860 N N . ALA A 1 114 ? 2.456 8.619 1.280 1.00 97.69 114 ALA A N 1
ATOM 861 C CA . ALA A 1 114 ? 1.342 9.220 2.009 1.00 97.69 114 ALA A CA 1
ATOM 862 C C . ALA A 1 114 ? 0.333 8.158 2.487 1.00 97.69 114 ALA A C 1
ATOM 864 O O . ALA A 1 114 ? -0.116 8.190 3.634 1.00 97.69 114 ALA A O 1
ATOM 865 N N . LEU A 1 115 ? 0.020 7.172 1.637 1.00 97.31 115 LEU A N 1
ATOM 866 C CA . LEU A 1 115 ? -0.860 6.055 1.993 1.00 97.31 115 LEU A CA 1
ATOM 867 C C . LEU A 1 115 ? -0.246 5.140 3.063 1.00 97.31 115 LEU A C 1
ATOM 869 O O . LEU A 1 115 ? -0.986 4.642 3.910 1.00 97.31 115 LEU A O 1
ATOM 873 N N . VAL A 1 116 ? 1.079 4.950 3.080 1.00 98.12 116 VAL A N 1
ATOM 874 C CA . VAL A 1 116 ? 1.772 4.242 4.171 1.00 98.12 116 VAL A CA 1
ATOM 875 C C . VAL A 1 116 ? 1.572 4.992 5.483 1.00 98.12 116 VAL A C 1
ATOM 877 O O . VAL A 1 116 ? 1.166 4.382 6.470 1.00 98.12 116 VAL A O 1
ATOM 880 N N . GLY A 1 117 ? 1.777 6.313 5.489 1.00 98.12 117 GLY A N 1
ATOM 881 C CA . GLY A 1 117 ? 1.513 7.151 6.660 1.00 98.12 117 GLY A CA 1
ATOM 882 C C . GLY A 1 117 ? 0.076 7.003 7.172 1.00 98.12 117 GLY A C 1
ATOM 883 O O . GLY A 1 117 ? -0.137 6.787 8.365 1.00 98.12 117 GLY A O 1
ATOM 884 N N . ALA A 1 118 ? -0.910 7.024 6.268 1.00 97.19 118 ALA A N 1
ATOM 885 C CA . ALA A 1 118 ? -2.314 6.784 6.609 1.00 97.19 118 ALA A CA 1
ATOM 886 C C . ALA A 1 118 ? -2.550 5.386 7.212 1.00 97.19 118 ALA A C 1
ATOM 888 O O . ALA A 1 118 ? -3.231 5.261 8.230 1.00 97.19 118 ALA A O 1
ATOM 889 N N . CYS A 1 119 ? -1.949 4.336 6.641 1.00 97.94 119 CYS A N 1
ATOM 890 C CA . CYS A 1 119 ? -2.059 2.974 7.170 1.00 97.94 119 CYS A CA 1
ATOM 891 C C . CYS A 1 119 ? -1.469 2.855 8.581 1.00 97.94 119 CYS A C 1
ATOM 893 O O . CYS A 1 119 ? -2.076 2.231 9.451 1.00 97.94 119 CYS A O 1
ATOM 895 N N . LEU A 1 120 ? -0.313 3.474 8.835 1.00 97.94 120 LEU A N 1
ATOM 896 C CA . LEU A 1 120 ? 0.316 3.478 10.157 1.00 97.94 120 LEU A CA 1
ATOM 897 C C . LEU A 1 120 ? -0.556 4.191 11.199 1.00 97.94 120 LEU A C 1
ATOM 899 O O . LEU A 1 120 ? -0.745 3.661 12.294 1.00 97.94 120 LEU A O 1
ATOM 903 N N . MET A 1 121 ? -1.161 5.329 10.838 1.00 97.50 121 MET A N 1
ATOM 904 C CA . MET A 1 121 ? -2.142 6.005 11.693 1.00 97.50 121 MET A CA 1
ATOM 905 C C . MET A 1 121 ? -3.347 5.103 11.994 1.00 97.50 121 MET A C 1
ATOM 907 O O . MET A 1 121 ? -3.749 4.985 13.148 1.00 97.50 121 MET A O 1
ATOM 911 N N . PHE A 1 122 ? -3.892 4.394 10.998 1.00 95.81 122 PHE A N 1
ATOM 912 C CA . PHE A 1 122 ? -5.002 3.458 11.220 1.00 95.81 122 PHE A CA 1
ATOM 913 C C . PHE A 1 122 ? -4.638 2.299 12.154 1.00 95.81 122 PHE A C 1
ATOM 915 O O . PHE A 1 122 ? -5.456 1.913 12.990 1.00 95.81 122 PHE A O 1
ATOM 922 N N . VAL A 1 123 ? -3.423 1.755 12.043 1.00 96.50 123 VAL A N 1
ATOM 923 C CA . VAL A 1 123 ? -2.925 0.704 12.946 1.00 96.50 123 VAL A CA 1
ATOM 924 C C . VAL A 1 123 ? -2.869 1.198 14.390 1.00 96.50 123 VAL A C 1
ATOM 926 O O . VAL A 1 123 ? -3.290 0.471 15.301 1.00 96.50 123 VAL A O 1
ATOM 929 N N . ASP A 1 124 ? -2.355 2.409 14.606 1.00 96.62 124 ASP A N 1
ATOM 930 C CA . ASP A 1 124 ? -2.259 2.995 15.940 1.00 96.62 124 ASP A CA 1
ATOM 931 C C . ASP A 1 124 ? -3.648 3.314 16.510 1.00 96.62 124 ASP A C 1
ATOM 933 O O . ASP A 1 124 ? -4.011 2.805 17.573 1.00 96.62 124 ASP A O 1
ATOM 937 N N . TYR A 1 125 ? -4.480 4.043 15.763 1.00 95.12 125 TYR A N 1
ATOM 938 C CA . TYR A 1 125 ? -5.819 4.437 16.204 1.00 95.12 125 TYR A CA 1
ATOM 939 C C . TYR A 1 125 ? -6.716 3.232 16.517 1.00 95.12 125 TYR A C 1
ATOM 941 O O . TYR A 1 125 ? -7.353 3.204 17.572 1.00 95.12 125 TYR A O 1
ATOM 949 N N . ASP A 1 126 ? -6.729 2.193 15.673 1.00 93.06 126 ASP A N 1
ATOM 950 C CA . ASP A 1 126 ? -7.496 0.966 15.946 1.00 93.06 126 ASP A CA 1
ATOM 951 C C . ASP A 1 126 ? -6.990 0.256 17.215 1.00 93.06 126 ASP A C 1
ATOM 953 O O . ASP A 1 126 ? -7.782 -0.225 18.030 1.00 93.06 126 ASP A O 1
ATOM 957 N N . SER A 1 127 ? -5.670 0.246 17.440 1.00 93.38 127 SER A N 1
ATOM 958 C CA . SER A 1 127 ? -5.077 -0.320 18.658 1.00 93.38 127 SER A CA 1
ATOM 959 C C . SER A 1 127 ? -5.496 0.453 19.912 1.00 93.38 127 SER A C 1
ATOM 961 O O . SER A 1 127 ? -5.800 -0.166 20.935 1.00 93.38 127 SER A O 1
ATOM 963 N N . GLN A 1 128 ? -5.526 1.786 19.850 1.00 94.00 128 GLN A N 1
ATOM 964 C CA . GLN A 1 128 ? -5.960 2.633 20.961 1.00 94.00 128 GLN A CA 1
ATOM 965 C C . GLN A 1 128 ? -7.451 2.441 21.272 1.00 94.00 128 GLN A C 1
ATOM 967 O O . GLN A 1 128 ? -7.807 2.194 22.426 1.00 94.00 128 GLN A O 1
ATOM 972 N N . ILE A 1 129 ? -8.311 2.446 20.250 1.00 92.62 129 ILE A N 1
ATOM 973 C CA . ILE A 1 129 ? -9.761 2.241 20.398 1.00 92.62 129 ILE A CA 1
ATOM 974 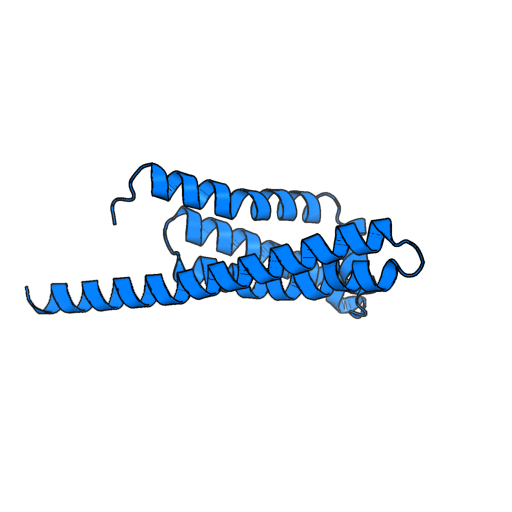C C . ILE A 1 129 ? -10.061 0.894 21.067 1.00 92.62 129 ILE A C 1
ATOM 976 O O . ILE A 1 129 ? -10.821 0.836 22.035 1.00 92.62 129 ILE A O 1
ATOM 980 N N . ARG A 1 130 ? -9.428 -0.196 20.613 1.00 91.06 130 ARG A N 1
ATOM 981 C CA . ARG A 1 130 ? -9.623 -1.529 21.212 1.00 91.06 130 ARG A CA 1
ATOM 982 C C . ARG A 1 130 ? -9.178 -1.583 22.674 1.00 91.06 130 ARG A C 1
ATOM 984 O O . ARG A 1 130 ? -9.839 -2.227 23.486 1.00 91.06 130 ARG A O 1
ATOM 991 N N . LYS A 1 131 ? -8.079 -0.902 23.028 1.00 93.44 131 LYS A N 1
ATOM 992 C CA . LYS A 1 131 ? -7.613 -0.800 24.423 1.00 93.44 131 LYS A CA 1
ATOM 993 C C . LYS A 1 131 ? -8.626 -0.068 25.305 1.00 93.44 131 LYS A C 1
ATOM 995 O O . LYS A 1 131 ? -8.850 -0.504 26.430 1.00 93.44 131 LYS A O 1
ATOM 1000 N N . LEU A 1 132 ? -9.227 1.017 24.815 1.00 93.81 132 LEU A N 1
ATOM 1001 C CA . LEU A 1 132 ? -10.251 1.768 25.550 1.00 93.81 132 LEU A CA 1
ATOM 1002 C C . LEU A 1 132 ? -11.497 0.909 25.798 1.00 93.81 132 LEU A C 1
ATOM 1004 O O . LEU A 1 132 ? -11.905 0.754 26.945 1.00 93.81 132 LEU A O 1
ATOM 1008 N N . GLN A 1 133 ? -12.001 0.234 24.765 1.00 90.25 133 GLN A N 1
ATOM 1009 C CA . GLN A 1 133 ? -13.152 -0.671 24.880 1.00 90.25 133 GLN A CA 1
ATOM 1010 C C . GLN A 1 133 ? -12.899 -1.832 25.851 1.00 90.25 133 GLN A C 1
ATOM 1012 O O . GLN A 1 133 ? -13.776 -2.222 26.618 1.00 90.25 133 GLN A O 1
ATOM 1017 N N . ALA A 1 134 ? -11.686 -2.390 25.846 1.00 92.75 134 ALA A N 1
ATOM 1018 C CA . ALA A 1 134 ? -11.308 -3.444 26.782 1.00 92.75 134 ALA A CA 1
ATOM 1019 C C . ALA A 1 134 ? -11.229 -2.947 28.235 1.00 92.75 134 ALA A C 1
ATOM 1021 O O . ALA A 1 134 ? -11.441 -3.735 29.153 1.00 92.75 134 ALA A O 1
ATOM 1022 N N . LYS A 1 135 ? -10.910 -1.664 28.460 1.00 92.56 135 LYS A N 1
ATOM 1023 C CA . LYS A 1 135 ? -10.946 -1.053 29.796 1.00 92.56 135 LYS A CA 1
ATOM 1024 C C . LYS A 1 135 ? -12.377 -0.804 30.264 1.00 92.56 135 LYS A C 1
ATOM 1026 O O . LYS A 1 135 ? -12.651 -1.048 31.431 1.00 92.56 135 LYS A O 1
ATOM 1031 N N . GLU A 1 136 ? -13.264 -0.340 29.387 1.00 92.00 136 GLU A N 1
ATOM 1032 C CA . GLU A 1 136 ? -14.682 -0.113 29.711 1.00 92.00 136 GLU A CA 1
ATOM 1033 C C . GLU A 1 136 ? -15.379 -1.413 30.118 1.00 92.00 136 GLU A C 1
ATOM 1035 O O . GLU A 1 136 ? -15.940 -1.480 31.202 1.00 92.00 136 GLU A O 1
ATOM 1040 N N . LYS A 1 137 ? -15.198 -2.490 29.346 1.00 90.38 137 LYS A N 1
ATOM 1041 C CA . LYS A 1 137 ? -15.744 -3.822 29.668 1.00 90.38 137 LYS A CA 1
ATOM 1042 C C . LYS A 1 137 ? -15.245 -4.440 30.976 1.00 90.38 137 LYS A C 1
ATOM 1044 O O . LYS A 1 137 ? -15.818 -5.413 31.432 1.00 90.38 137 LYS A O 1
ATOM 1049 N N . LYS A 1 138 ? -14.126 -3.958 31.526 1.00 88.06 138 LYS A N 1
ATOM 1050 C CA . LYS A 1 138 ? -13.608 -4.410 32.830 1.00 88.06 138 LYS A CA 1
ATOM 1051 C C . LYS A 1 138 ? -14.202 -3.631 34.005 1.00 88.06 138 LYS A C 1
ATOM 1053 O O . LYS A 1 138 ? -13.919 -3.983 35.145 1.00 88.06 138 LYS A O 1
ATOM 1058 N N . LYS A 1 139 ? -14.898 -2.524 33.733 1.00 82.81 139 LYS A N 1
ATOM 1059 C CA . LYS A 1 139 ? -15.579 -1.705 34.744 1.00 82.81 139 LYS A CA 1
ATOM 1060 C C . LYS A 1 139 ? -17.043 -2.109 34.934 1.00 82.81 139 LYS A C 1
ATOM 1062 O O . LYS A 1 139 ? -17.608 -1.746 35.959 1.00 82.81 139 LYS A O 1
ATOM 1067 N N . GLU A 1 140 ? -17.623 -2.783 33.944 1.00 71.38 140 GLU A N 1
ATOM 1068 C CA . GLU A 1 140 ? -18.933 -3.450 33.999 1.00 71.38 140 GLU A CA 1
ATOM 1069 C C . GLU A 1 140 ? -18.808 -4.821 34.675 1.00 71.38 140 GLU A C 1
ATOM 1071 O O . GLU A 1 140 ? -19.742 -5.180 35.424 1.00 71.38 140 GLU A O 1
#

Foldseek 3Di:
DPDPPVLLVVLCVLLVVLVVVLVVLVVPVVVQLVQLVLLVDDSVCSNVLSVLLSVLSVVLSVCSNVPVLQSSLVSLLVSLVSCLRRHLVSQLVVCPPPPVSNVVSVVSSVVSVVSNVVSVVSNVVVVVVVVVVVVVVVVD

Organism: NCBI:txid1169539

pLDDT: mean 92.63, std 5.84, range [55.09, 98.19]

Secondary structure (DSSP, 8-state):
----HHHHHHHHHHHHHHHHHHHHHHHTHHHHHHHHHHTT--TTTHHHHHHHHHHHHHHHHHHHHTT-HHHHHHHHHHHHHHHIIIIIIHHHHHTTT-HHHHHHHHHHHHHHHHHHHHHHHHHHHHHHHHHHHHHHTTT-

Radius of gyration: 17.58 Å; chains: 1; bounding box: 39×31×55 Å

Sequence (140 aa):
MAVGPVGVLGRVFFIIIFILGNVRSLMKWELSINQPLKAGVPAEYAPAIVVGTAVLAFLGSLCILFGQMKPGAACYTVFLIIVGFTKHYGDYLAAEGDPQQQWMTIVQVCKNLALVGACLMFVDYDSQIRKLQAKEKKKE